Protein AF-A0A7J4RV31-F1 (afdb_monomer)

Radius of gyration: 12.03 Å; Cα contacts (8 Å, |Δi|>4): 90; chains: 1; bounding box: 30×24×28 Å

Secondary structure (DSSP, 8-state):
--S--GGG-EEEESSGGGGGGPPTTSEEEEES--SHHHHHHHHHHT--EE--S-GGGGGGGGT--

Foldseek 3Di:
DPPDDLCLDEQEEQALVSVVVRDPPYAYEHEQHPDPRRVVSCVVVVHHYDNDPDPCVCQVVVVHD

Nearest PDB structures (foldseek):
  5i7a-assembly1_A  TM=5.211E-01  e=1.442E+00  Mycobacterium tuberculosis
  3r0z-assembly1_A  TM=4.169E-01  e=8.921E-01  Salmonella enterica subsp. enterica serovar Typhimurium
  8zlv-assembly1_B  TM=4.381E-01  e=3.283E+00  Escherichia coli K-12
  5m1f-assembly1_A  TM=4.199E-01  e=2.031E+00  Thermus phage G20c
  4h27-assembly1_A  TM=4.334E-01  e=4.625E+00  Homo sapiens

Mean predicted aligned error: 3.01 Å

pLDDT: mean 94.37, std 5.72, range [58.62, 98.12]

Solvent-accessible surface area (backbone atoms only — not comparable to full-atom values): 4006 Å² total; per-residue (Å²): 132,96,80,75,55,46,70,77,42,71,39,75,36,44,49,55,72,46,63,75,68,43,56,81,73,35,44,57,38,40,41,45,49,84,49,70,65,22,50,51,44,38,58,74,68,70,46,57,71,44,85,53,92,56,75,74,76,52,30,71,83,72,78,46,134

Structure (mmCIF, N/CA/C/O backbone):
data_AF-A0A7J4RV31-F1
#
_entry.id   AF-A0A7J4RV31-F1
#
loop_
_atom_site.group_PDB
_atom_site.id
_atom_site.type_symbol
_atom_site.label_atom_id
_atom_site.label_alt_id
_atom_site.label_comp_id
_atom_site.label_asym_id
_atom_site.label_entity_id
_atom_site.label_seq_id
_atom_site.pdbx_PDB_ins_code
_atom_site.Cartn_x
_atom_site.Cartn_y
_atom_site.Cartn_z
_atom_site.occupancy
_atom_site.B_iso_or_equiv
_atom_site.auth_seq_id
_atom_site.auth_comp_id
_atom_site.auth_asym_id
_atom_site.auth_atom_id
_atom_site.pdbx_PDB_model_num
ATOM 1 N N . MET A 1 1 ? -10.238 16.165 16.303 1.00 58.62 1 MET A N 1
ATOM 2 C CA . MET A 1 1 ? -10.016 14.898 15.573 1.00 58.62 1 MET A CA 1
ATOM 3 C C . MET A 1 1 ? -11.305 14.557 14.847 1.00 58.62 1 MET A C 1
ATOM 5 O O . MET A 1 1 ? -12.358 14.779 15.428 1.00 58.62 1 MET A O 1
ATOM 9 N N . GLN A 1 2 ? -11.245 14.100 13.597 1.00 82.94 2 GLN A N 1
ATOM 10 C CA . GLN A 1 2 ? -12.411 13.917 12.717 1.00 82.94 2 GLN A CA 1
ATOM 11 C C . GLN A 1 2 ? -13.231 12.638 13.004 1.00 82.94 2 GLN A C 1
ATOM 13 O O . GLN A 1 2 ? -14.150 12.344 12.253 1.00 82.94 2 GLN A O 1
ATOM 18 N N . GLY A 1 3 ? -12.931 11.902 14.085 1.00 89.00 3 GLY A N 1
ATOM 19 C CA . GLY A 1 3 ? -13.667 10.690 14.472 1.00 89.00 3 GLY A CA 1
ATOM 20 C C . GLY A 1 3 ? -13.331 9.440 13.651 1.00 89.00 3 GLY A C 1
ATOM 21 O O . GLY A 1 3 ? -14.133 8.517 13.634 1.00 89.00 3 GLY A O 1
ATOM 22 N N . PHE A 1 4 ? -12.186 9.424 12.963 1.00 88.94 4 PHE A N 1
ATOM 23 C CA . PHE A 1 4 ? -11.677 8.239 12.270 1.00 88.94 4 PHE A CA 1
ATOM 24 C C . PHE A 1 4 ? -10.870 7.355 13.218 1.00 88.94 4 PHE A C 1
ATOM 26 O O . PHE A 1 4 ? -10.085 7.869 14.021 1.00 88.94 4 PHE A O 1
ATOM 33 N N . GLU A 1 5 ? -11.019 6.044 13.066 1.00 93.75 5 GLU A N 1
ATOM 34 C CA . GLU A 1 5 ? -10.200 5.035 13.731 1.00 93.75 5 GLU A CA 1
ATOM 35 C C . GLU A 1 5 ? -8.985 4.677 12.864 1.00 93.75 5 GLU A C 1
ATOM 37 O O . GLU A 1 5 ? -8.973 4.891 11.651 1.00 93.75 5 GLU A O 1
ATOM 42 N N . ALA A 1 6 ? -7.944 4.083 13.456 1.00 93.31 6 ALA A N 1
ATOM 43 C CA . ALA A 1 6 ? -6.745 3.702 12.700 1.00 93.31 6 ALA A CA 1
ATOM 44 C C . ALA A 1 6 ? -7.061 2.755 11.525 1.00 93.31 6 ALA A C 1
ATOM 46 O O . ALA A 1 6 ? -6.466 2.882 10.456 1.00 93.31 6 ALA A O 1
ATOM 47 N N . GLY A 1 7 ? -8.040 1.858 11.688 1.00 92.69 7 GLY A N 1
ATOM 48 C CA . GLY A 1 7 ? -8.488 0.941 10.635 1.00 92.69 7 GLY A CA 1
ATOM 49 C C . GLY A 1 7 ? -9.127 1.629 9.419 1.00 92.69 7 GLY A C 1
ATOM 50 O O . GLY A 1 7 ? -9.141 1.046 8.330 1.00 92.69 7 GLY A O 1
ATOM 51 N N . ASP A 1 8 ? -9.588 2.874 9.576 1.00 91.94 8 ASP A N 1
ATOM 52 C CA . ASP A 1 8 ? -10.131 3.694 8.486 1.00 91.94 8 ASP A CA 1
ATOM 53 C C . ASP A 1 8 ? -9.020 4.324 7.629 1.00 91.94 8 ASP A C 1
ATOM 55 O O . ASP A 1 8 ? -9.273 4.810 6.524 1.00 91.94 8 ASP A O 1
ATOM 59 N N . CYS A 1 9 ? -7.775 4.293 8.111 1.00 92.38 9 CYS A N 1
ATOM 60 C CA . CYS A 1 9 ? -6.616 4.870 7.447 1.00 92.38 9 CYS A CA 1
ATOM 61 C C . CYS A 1 9 ? -5.833 3.825 6.639 1.00 92.38 9 CYS A C 1
ATOM 63 O O . CYS A 1 9 ? -5.697 2.655 7.014 1.00 92.38 9 CYS A O 1
ATOM 65 N N . VAL A 1 10 ? -5.263 4.281 5.523 1.00 94.94 10 VAL A N 1
ATOM 66 C CA . VAL A 1 10 ? -4.305 3.513 4.722 1.00 94.94 10 VAL A CA 1
ATOM 67 C C . VAL A 1 10 ? -3.140 4.419 4.353 1.00 94.94 10 VAL A C 1
ATOM 69 O O . VAL A 1 10 ? -3.338 5.438 3.692 1.00 94.94 10 VAL A O 1
ATOM 72 N N . SER A 1 11 ? -1.931 4.035 4.754 1.00 95.94 11 SER A N 1
ATOM 73 C CA . SER A 1 11 ? -0.693 4.659 4.287 1.00 95.94 11 SER A CA 1
ATOM 74 C C . SER A 1 11 ? -0.273 4.042 2.951 1.00 95.94 11 SER A C 1
ATOM 76 O O . SER A 1 11 ? -0.399 2.834 2.743 1.00 95.94 11 SER A O 1
ATOM 78 N N . VAL A 1 12 ? 0.216 4.864 2.026 1.00 96.62 12 VAL A N 1
ATOM 79 C CA . VAL A 1 12 ? 0.685 4.421 0.706 1.00 96.62 12 VAL A CA 1
ATOM 80 C C . VAL A 1 12 ? 2.055 5.037 0.466 1.00 96.62 12 VAL A C 1
ATOM 82 O O . VAL A 1 12 ? 2.183 6.258 0.538 1.00 96.62 12 VAL A O 1
ATOM 85 N N . GLY A 1 13 ? 3.063 4.212 0.192 1.00 96.75 13 GLY A N 1
ATOM 86 C CA . GLY A 1 13 ? 4.442 4.672 0.004 1.00 96.75 13 GLY A CA 1
ATOM 87 C C . GLY A 1 13 ? 5.258 3.742 -0.884 1.00 96.75 13 GLY A C 1
ATOM 88 O O . GLY A 1 13 ? 4.882 2.590 -1.110 1.00 96.75 13 GLY A O 1
ATOM 89 N N . ASP A 1 14 ? 6.362 4.249 -1.417 1.00 97.00 14 ASP A N 1
ATOM 90 C CA . ASP A 1 14 ? 7.234 3.554 -2.371 1.00 97.00 14 ASP A CA 1
ATOM 91 C C . ASP A 1 14 ? 8.591 3.164 -1.764 1.00 97.00 14 ASP A C 1
ATOM 93 O O . ASP A 1 14 ? 9.351 2.386 -2.360 1.00 97.00 14 ASP A O 1
ATOM 97 N N . SER A 1 15 ? 8.889 3.662 -0.563 1.00 97.44 15 SER A N 1
ATOM 98 C CA . SER A 1 15 ? 10.134 3.411 0.152 1.00 97.44 15 SER A CA 1
ATOM 99 C C . SER A 1 15 ? 9.944 2.577 1.416 1.00 97.44 15 SER A C 1
ATOM 101 O O . SER A 1 15 ? 8.899 2.576 2.063 1.00 97.44 15 SER A O 1
ATOM 103 N N . GLU A 1 16 ? 11.004 1.879 1.807 1.00 97.06 16 GLU A N 1
ATOM 104 C CA . GLU A 1 16 ? 11.101 1.183 3.088 1.00 97.06 16 GLU A CA 1
ATOM 105 C C . GLU A 1 16 ? 10.917 2.127 4.286 1.00 97.06 16 GLU A C 1
ATOM 107 O O . GLU A 1 16 ? 10.408 1.710 5.324 1.00 97.06 16 GLU A O 1
ATOM 112 N N . MET A 1 17 ? 11.298 3.402 4.144 1.00 96.62 17 MET A N 1
ATOM 113 C CA . MET A 1 17 ? 11.155 4.405 5.201 1.00 96.62 17 MET A CA 1
ATOM 114 C C . MET A 1 17 ? 9.684 4.738 5.462 1.00 96.62 17 MET A C 1
ATOM 116 O O . MET A 1 17 ? 9.312 4.986 6.610 1.00 96.62 17 MET A O 1
ATOM 120 N N . ASP A 1 18 ? 8.833 4.663 4.438 1.00 96.56 18 ASP A N 1
ATOM 121 C CA . ASP A 1 18 ? 7.405 4.966 4.561 1.00 96.56 18 ASP A CA 1
ATOM 122 C C . ASP A 1 18 ? 6.670 3.967 5.457 1.00 96.56 18 ASP A C 1
ATOM 124 O O . ASP A 1 18 ? 5.663 4.330 6.062 1.00 96.56 18 ASP A O 1
ATOM 128 N N . LEU A 1 19 ? 7.189 2.743 5.630 1.00 95.81 19 LEU A N 1
ATOM 129 C CA . LEU A 1 19 ? 6.626 1.773 6.580 1.00 95.81 19 LEU A CA 1
ATOM 130 C C . LEU A 1 19 ? 6.530 2.354 7.995 1.00 95.81 19 LEU A C 1
ATOM 132 O O . LEU A 1 19 ? 5.578 2.070 8.715 1.00 95.81 19 LEU A O 1
ATOM 136 N N . SER A 1 20 ? 7.482 3.209 8.381 1.00 94.00 20 SER A N 1
ATOM 137 C CA . SER A 1 20 ? 7.469 3.870 9.693 1.00 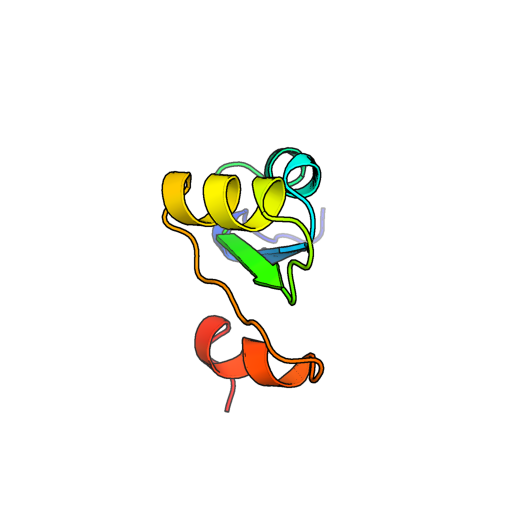94.00 20 SER A CA 1
ATOM 138 C C . SER A 1 20 ? 6.344 4.899 9.854 1.00 94.00 20 SER A C 1
ATOM 140 O O . SER A 1 20 ? 5.997 5.254 10.977 1.00 94.00 20 SER A O 1
ATOM 142 N N . MET A 1 21 ? 5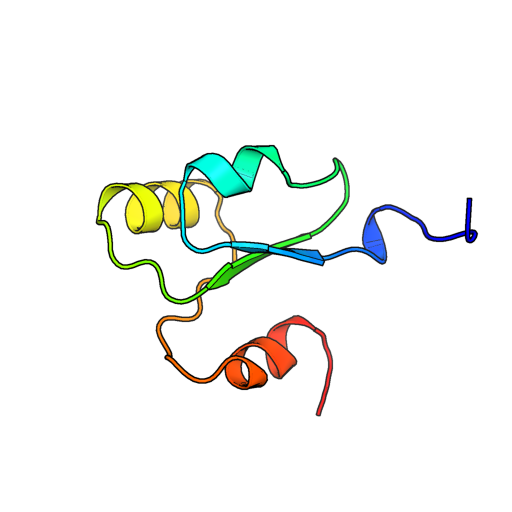.752 5.354 8.745 1.00 91.50 21 MET A N 1
ATOM 143 C CA . MET A 1 21 ? 4.635 6.301 8.720 1.00 91.50 21 MET A CA 1
ATOM 144 C C . MET A 1 21 ? 3.271 5.607 8.830 1.00 91.50 21 MET A C 1
ATOM 146 O O . MET A 1 21 ? 2.234 6.274 8.822 1.00 91.50 21 MET A O 1
ATOM 150 N N . GLN A 1 22 ? 3.234 4.273 8.899 1.00 94.56 22 GLN A N 1
ATOM 151 C CA . GLN A 1 22 ? 2.003 3.544 9.169 1.00 94.56 22 GLN A CA 1
ATOM 152 C C . GLN A 1 22 ? 1.534 3.834 10.598 1.00 94.56 22 GLN A C 1
ATOM 154 O O . GLN A 1 22 ? 2.242 3.574 11.568 1.00 94.56 22 GLN A O 1
ATOM 159 N N . VAL A 1 23 ? 0.307 4.337 10.732 1.00 92.31 23 VAL A N 1
ATOM 160 C CA . VAL A 1 23 ? -0.345 4.449 12.041 1.00 92.31 23 VAL A CA 1
ATOM 161 C C . VAL A 1 23 ? -0.601 3.039 12.577 1.00 92.31 23 VAL A C 1
ATOM 163 O O . VAL A 1 23 ? -1.114 2.184 11.852 1.00 92.31 23 VAL A O 1
ATOM 166 N N . GLU A 1 24 ? -0.260 2.773 13.834 1.00 93.38 24 GLU A N 1
ATOM 167 C CA . GLU A 1 24 ? -0.524 1.471 14.450 1.00 93.38 24 GLU A CA 1
ATOM 168 C C . GLU A 1 24 ? -2.020 1.108 14.355 1.00 93.38 24 GLU A C 1
ATOM 170 O O . GLU A 1 24 ? -2.889 1.933 14.629 1.00 93.38 24 GLU A O 1
ATOM 175 N N . GLY A 1 25 ? -2.326 -0.114 13.904 1.00 93.81 25 GLY A N 1
ATOM 176 C CA . GLY A 1 25 ? -3.700 -0.571 13.650 1.00 93.81 25 GLY A CA 1
ATOM 177 C C . GLY A 1 25 ? -4.294 -0.159 12.294 1.00 93.81 25 GLY A C 1
ATOM 178 O O . GLY A 1 25 ? -5.388 -0.607 11.953 1.00 93.81 25 GLY A O 1
ATOM 179 N N . SER A 1 26 ? -3.583 0.647 11.500 1.00 95.31 26 SER A N 1
ATOM 180 C CA . SER A 1 26 ? -3.953 0.974 10.115 1.00 95.31 26 SER A CA 1
ATOM 181 C C . SER A 1 26 ? -3.366 -0.018 9.107 1.00 95.31 26 SER A C 1
ATOM 183 O O . SER A 1 26 ? -2.654 -0.956 9.473 1.00 95.31 26 SER A O 1
ATOM 185 N N . ARG A 1 27 ? -3.642 0.184 7.814 1.00 95.38 27 ARG A N 1
ATOM 186 C CA . ARG A 1 27 ? -3.066 -0.614 6.717 1.00 95.38 27 ARG A CA 1
ATOM 187 C C . ARG A 1 27 ? -1.961 0.155 5.992 1.00 95.38 27 ARG A C 1
ATOM 189 O O . ARG A 1 27 ? -1.959 1.383 5.982 1.00 95.38 27 ARG A O 1
ATOM 196 N N . PHE A 1 28 ? -1.079 -0.571 5.309 1.00 97.69 28 PHE A N 1
ATOM 197 C CA . PHE A 1 28 ? -0.082 0.006 4.408 1.00 97.69 28 PHE A CA 1
ATOM 198 C C . PHE A 1 28 ? -0.125 -0.683 3.037 1.00 97.69 28 PHE A C 1
ATOM 200 O O . PHE A 1 28 ? -0.294 -1.901 2.963 1.00 97.69 28 PHE A O 1
ATOM 207 N N . ILE A 1 29 ? 0.032 0.086 1.956 1.00 97.81 29 ILE A N 1
ATOM 208 C CA . ILE A 1 29 ? 0.182 -0.421 0.584 1.00 97.81 29 ILE A CA 1
ATOM 209 C C . ILE A 1 29 ? 1.510 0.079 0.014 1.00 97.81 29 ILE A C 1
ATOM 211 O O . ILE A 1 29 ? 1.721 1.284 -0.129 1.00 97.81 29 ILE A O 1
ATOM 215 N N . GLY A 1 30 ? 2.382 -0.854 -0.366 1.00 97.88 30 GLY A N 1
ATOM 216 C CA . GLY A 1 30 ? 3.578 -0.540 -1.138 1.00 97.88 30 GLY A CA 1
ATOM 217 C C . GLY A 1 30 ? 3.187 -0.169 -2.565 1.00 97.88 30 GLY A C 1
ATOM 218 O O . GLY A 1 30 ? 2.559 -0.968 -3.262 1.00 97.88 30 GLY A O 1
ATOM 219 N N . PHE A 1 31 ? 3.546 1.023 -3.027 1.00 98.12 31 PHE A N 1
ATOM 220 C CA . PHE A 1 31 ? 3.168 1.504 -4.352 1.00 98.12 31 PHE A CA 1
ATOM 221 C C . PHE A 1 31 ? 4.393 1.810 -5.207 1.00 98.12 31 PHE A C 1
ATOM 223 O O . PHE A 1 31 ? 5.212 2.655 -4.880 1.00 98.12 31 PHE A O 1
ATOM 230 N N . ASN A 1 32 ? 4.498 1.103 -6.326 1.00 97.25 32 ASN A N 1
ATOM 231 C CA . ASN A 1 32 ? 5.536 1.216 -7.339 1.00 97.25 32 ASN A CA 1
ATOM 232 C C . ASN A 1 32 ? 6.983 1.298 -6.788 1.00 97.25 32 ASN A C 1
ATOM 234 O O . ASN A 1 32 ? 7.749 2.159 -7.234 1.00 97.25 32 ASN A O 1
ATOM 238 N N . PRO A 1 33 ? 7.401 0.418 -5.848 1.00 97.31 33 PRO A N 1
ATOM 239 C CA . PRO A 1 33 ? 8.763 0.449 -5.330 1.00 97.31 33 PRO A CA 1
ATOM 240 C C . PRO A 1 33 ? 9.770 0.138 -6.436 1.00 97.31 33 PRO A C 1
ATOM 242 O O . PRO A 1 33 ? 9.694 -0.889 -7.117 1.00 97.31 33 PRO A O 1
ATOM 245 N N . THR A 1 34 ? 10.763 1.007 -6.585 1.00 96.25 34 THR A N 1
ATOM 246 C CA . THR A 1 34 ? 11.814 0.841 -7.600 1.00 96.25 34 THR A CA 1
ATOM 247 C C . THR A 1 34 ? 13.073 0.186 -7.040 1.00 96.25 34 THR A C 1
ATOM 249 O O . THR A 1 34 ? 13.766 -0.528 -7.766 1.00 96.25 34 THR A O 1
ATOM 252 N N . ARG A 1 35 ? 13.355 0.380 -5.747 1.00 97.25 35 ARG A N 1
ATOM 253 C CA . ARG A 1 35 ? 14.546 -0.141 -5.066 1.00 97.25 35 ARG A CA 1
ATOM 254 C C . ARG A 1 35 ? 14.310 -1.556 -4.542 1.00 97.25 35 ARG A C 1
ATOM 256 O O . ARG A 1 35 ? 13.248 -1.853 -4.001 1.00 97.25 35 ARG A O 1
ATOM 263 N N . GLU A 1 36 ? 15.327 -2.410 -4.642 1.00 97.56 36 GLU A N 1
ATOM 264 C CA . GLU A 1 36 ? 15.279 -3.771 -4.081 1.00 97.56 36 GLU A CA 1
ATOM 265 C C . GLU A 1 36 ? 15.142 -3.779 -2.552 1.00 97.56 36 GLU A C 1
ATOM 267 O O . GLU A 1 36 ? 14.510 -4.683 -2.004 1.00 97.56 36 GLU A O 1
ATOM 272 N N . SER A 1 37 ? 15.665 -2.755 -1.863 1.00 97.56 37 SER A N 1
ATOM 273 C CA . SER A 1 37 ? 15.480 -2.588 -0.417 1.00 97.56 37 SER A CA 1
ATOM 274 C C . SER A 1 37 ? 14.003 -2.422 -0.058 1.00 97.56 37 SER A C 1
ATOM 276 O O . SER A 1 37 ? 13.499 -3.175 0.772 1.00 97.56 37 SER A O 1
ATOM 278 N N . SER A 1 38 ? 13.283 -1.529 -0.746 1.00 98.00 38 SER A N 1
ATOM 279 C CA . SER A 1 38 ? 11.838 -1.339 -0.570 1.00 98.00 38 SER A CA 1
ATOM 280 C C . SER A 1 38 ? 11.056 -2.612 -0.878 1.00 98.00 38 SER A C 1
ATOM 282 O O . SER A 1 38 ? 10.217 -3.025 -0.083 1.00 9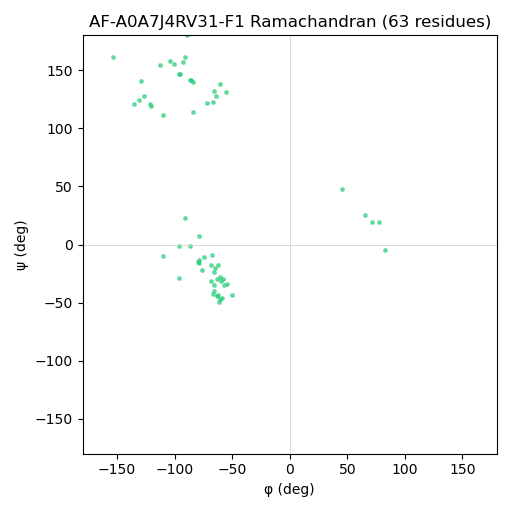8.00 38 SER A O 1
ATOM 284 N N . LYS A 1 39 ? 11.354 -3.283 -2.001 1.00 97.62 39 LYS A N 1
ATOM 285 C CA . LYS A 1 39 ? 10.678 -4.538 -2.379 1.00 97.62 39 LYS A CA 1
ATOM 286 C C . LYS A 1 39 ? 10.854 -5.619 -1.311 1.00 97.62 39 LYS A C 1
ATOM 288 O O . LYS A 1 39 ? 9.879 -6.261 -0.926 1.00 97.62 39 LYS A O 1
ATOM 293 N N . SER A 1 40 ? 12.078 -5.788 -0.811 1.00 97.94 40 SER A N 1
ATOM 294 C CA . SER A 1 40 ? 12.398 -6.768 0.232 1.00 97.94 40 SER A CA 1
ATOM 295 C C . SER A 1 40 ? 11.731 -6.420 1.563 1.00 97.94 40 SER A C 1
ATOM 297 O O . SER A 1 40 ? 11.171 -7.299 2.214 1.00 97.94 40 SER A O 1
ATOM 299 N N . ALA A 1 41 ? 11.739 -5.140 1.949 1.00 98.06 41 ALA A N 1
ATOM 300 C CA . ALA A 1 41 ? 11.090 -4.663 3.167 1.00 98.06 41 ALA A CA 1
ATOM 301 C C . ALA A 1 41 ? 9.570 -4.873 3.122 1.00 98.06 41 ALA A C 1
ATOM 303 O O . ALA A 1 41 ? 8.990 -5.378 4.079 1.00 98.06 41 ALA A O 1
ATOM 304 N N . PHE A 1 42 ? 8.927 -4.562 1.995 1.00 97.88 42 PHE A N 1
ATOM 305 C CA . PHE A 1 42 ? 7.490 -4.773 1.818 1.00 97.88 42 PHE A CA 1
ATOM 306 C C . PHE A 1 42 ? 7.118 -6.260 1.827 1.00 97.88 42 PHE A C 1
ATOM 308 O O . PHE A 1 42 ? 6.129 -6.637 2.455 1.00 97.88 42 PHE A O 1
ATOM 315 N N . ALA A 1 43 ? 7.929 -7.116 1.197 1.00 96.75 43 ALA A N 1
ATOM 316 C CA . ALA A 1 43 ? 7.740 -8.564 1.251 1.00 96.75 43 ALA A CA 1
ATOM 317 C C . ALA A 1 43 ? 7.871 -9.106 2.685 1.00 96.75 43 ALA A C 1
ATOM 319 O O . ALA A 1 43 ? 7.038 -9.899 3.117 1.00 96.75 43 ALA A O 1
ATOM 320 N N . ALA A 1 44 ? 8.872 -8.642 3.441 1.00 97.75 44 ALA A N 1
ATOM 321 C CA . ALA A 1 44 ? 9.067 -9.021 4.840 1.00 97.75 44 ALA A CA 1
ATOM 322 C C . ALA A 1 44 ? 7.933 -8.525 5.754 1.00 97.75 44 ALA A C 1
ATOM 324 O O . ALA A 1 44 ? 7.553 -9.222 6.691 1.00 97.75 44 ALA A O 1
ATOM 325 N N . ALA A 1 45 ? 7.369 -7.350 5.462 1.00 96.56 45 ALA A N 1
ATOM 326 C CA . ALA A 1 45 ? 6.217 -6.800 6.173 1.00 96.56 45 ALA A CA 1
ATOM 327 C C . ALA A 1 45 ? 4.888 -7.496 5.816 1.00 96.56 45 ALA A C 1
ATOM 329 O O . ALA A 1 45 ? 3.882 -7.262 6.482 1.00 96.56 45 ALA A O 1
ATOM 330 N N . GLY A 1 46 ? 4.858 -8.342 4.778 1.00 96.38 46 GL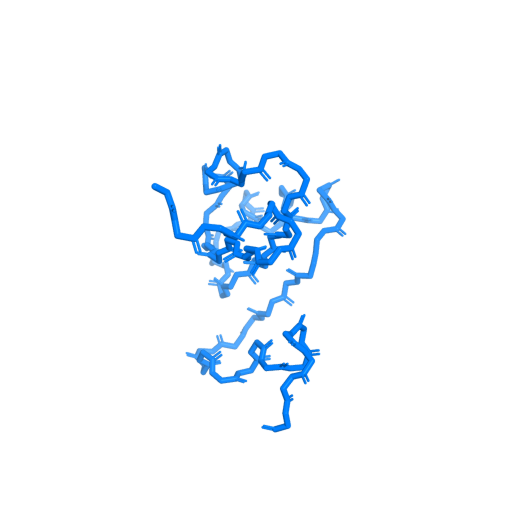Y A N 1
ATOM 331 C CA . GLY A 1 46 ? 3.657 -9.079 4.375 1.00 96.38 46 GLY A CA 1
ATOM 332 C C . GLY A 1 46 ? 2.524 -8.184 3.866 1.00 96.38 46 GLY A C 1
ATOM 333 O O . GLY A 1 46 ? 1.354 -8.554 3.963 1.00 96.38 46 GLY A O 1
ATOM 334 N N . ILE A 1 47 ? 2.856 -7.000 3.348 1.00 95.62 47 ILE A N 1
ATOM 335 C CA . ILE A 1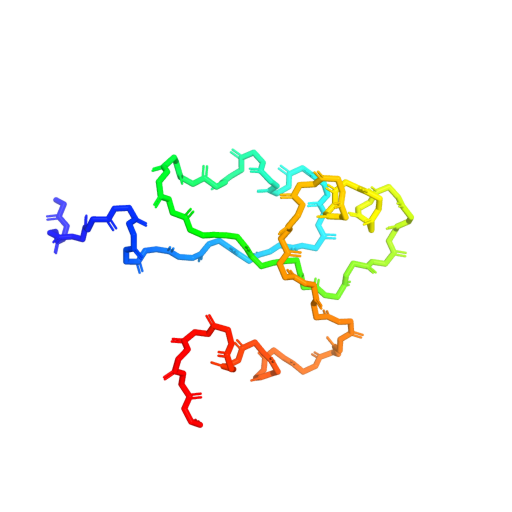 47 ? 1.877 -6.018 2.873 1.00 95.62 47 ILE A CA 1
ATOM 336 C C . ILE A 1 47 ? 1.595 -6.170 1.370 1.00 95.62 47 ILE A C 1
ATOM 338 O O . ILE A 1 47 ? 2.440 -6.666 0.619 1.00 95.62 47 ILE A O 1
ATOM 342 N N . PRO A 1 48 ? 0.432 -5.704 0.883 1.00 96.75 48 PRO A N 1
ATOM 343 C CA . PRO A 1 48 ? 0.179 -5.602 -0.547 1.00 96.75 48 PRO A CA 1
ATOM 344 C C . PRO A 1 48 ? 1.174 -4.668 -1.243 1.00 96.75 48 PRO A C 1
ATOM 346 O O . PRO A 1 48 ? 1.452 -3.572 -0.753 1.00 96.75 48 PRO A O 1
ATOM 349 N N . VAL A 1 49 ? 1.654 -5.078 -2.421 1.00 97.69 49 VAL A N 1
ATOM 350 C CA . VAL A 1 49 ? 2.532 -4.267 -3.272 1.00 97.69 49 VAL A CA 1
ATOM 351 C C . VAL A 1 49 ? 1.951 -4.173 -4.678 1.00 97.69 49 VAL A C 1
ATOM 353 O O . VAL A 1 49 ? 1.655 -5.188 -5.304 1.00 97.69 49 VAL A O 1
ATOM 356 N N . VAL A 1 50 ? 1.821 -2.951 -5.185 1.00 97.50 50 VAL A N 1
ATOM 357 C CA . VAL A 1 50 ? 1.352 -2.655 -6.543 1.00 97.50 50 VAL A CA 1
ATOM 358 C C . VAL A 1 50 ? 2.522 -2.114 -7.352 1.00 97.50 50 VAL A C 1
ATOM 360 O O . VAL A 1 50 ? 2.984 -1.015 -7.085 1.00 97.50 50 VAL A O 1
ATOM 363 N N . SER A 1 51 ? 3.013 -2.851 -8.349 1.00 95.38 51 SER A N 1
ATOM 364 C CA . SER A 1 51 ? 4.171 -2.442 -9.174 1.00 95.38 51 SER A CA 1
ATOM 365 C C . SER A 1 51 ? 3.795 -1.655 -10.439 1.00 95.38 51 SER A C 1
ATOM 367 O O . SER A 1 51 ? 4.542 -1.642 -11.415 1.00 95.38 51 SER A O 1
ATOM 369 N N . GLU A 1 52 ? 2.624 -1.019 -10.452 1.00 92.75 52 GLU A N 1
ATOM 370 C CA . GLU A 1 52 ? 2.127 -0.250 -11.594 1.00 92.75 52 GLU A CA 1
ATOM 371 C C . GLU A 1 52 ? 2.333 1.256 -11.409 1.00 92.75 52 GLU A C 1
ATOM 373 O O . GLU A 1 52 ? 2.361 1.765 -10.295 1.00 92.75 52 GLU A O 1
ATOM 378 N N . LYS A 1 53 ? 2.4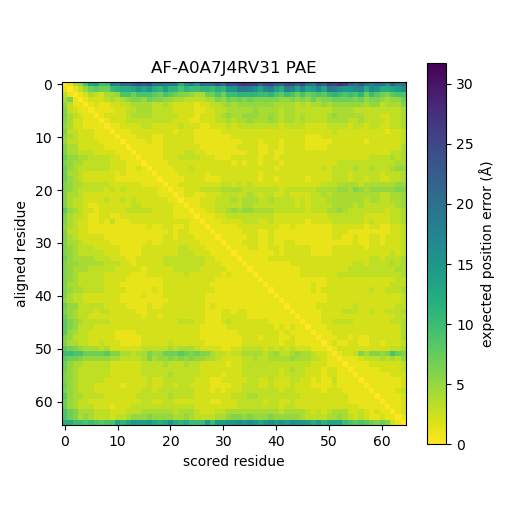05 2.003 -12.518 1.00 93.38 53 LYS A N 1
ATOM 379 C CA . LYS A 1 53 ? 2.468 3.476 -12.476 1.00 93.38 53 LYS A CA 1
ATOM 380 C C . LYS A 1 53 ? 1.118 4.131 -12.179 1.00 93.38 53 LYS A C 1
ATOM 382 O O . LYS A 1 53 ? 1.076 5.291 -11.779 1.00 93.38 53 LYS A O 1
ATOM 387 N N . ASN A 1 54 ? 0.017 3.427 -12.434 1.00 95.94 54 ASN A N 1
ATOM 388 C CA . ASN A 1 54 ? -1.321 3.972 -12.260 1.00 95.94 54 ASN A CA 1
ATOM 389 C C . ASN A 1 54 ? -1.759 3.841 -10.798 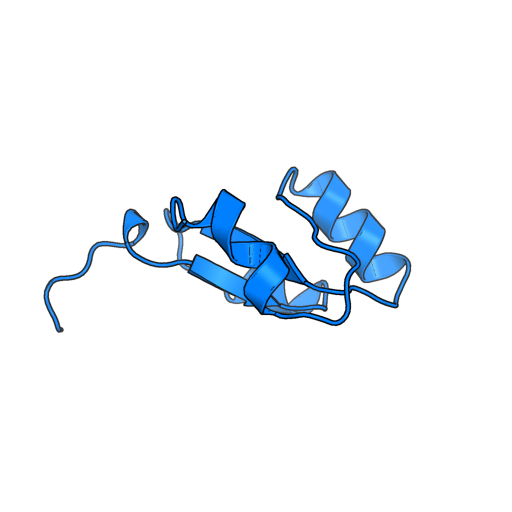1.00 95.94 54 ASN A C 1
ATOM 391 O O . ASN A 1 54 ? -1.978 2.734 -10.314 1.00 95.94 54 ASN A O 1
ATOM 395 N N . LEU A 1 55 ? -1.939 4.969 -10.103 1.00 94.50 55 LEU A N 1
ATOM 396 C CA . LEU A 1 55 ? -2.386 4.965 -8.706 1.00 94.50 55 LEU A CA 1
ATOM 397 C C . LEU A 1 55 ? -3.758 4.305 -8.534 1.00 94.50 55 LEU A C 1
ATOM 399 O O . LEU A 1 55 ? -4.025 3.713 -7.495 1.00 94.50 55 LEU A O 1
ATOM 403 N N . LEU A 1 56 ? -4.620 4.335 -9.554 1.00 95.62 56 LEU A N 1
ATOM 404 C CA . LEU A 1 56 ? -5.933 3.687 -9.487 1.00 95.62 56 LEU A CA 1
ATOM 405 C C . LEU A 1 56 ? -5.842 2.167 -9.305 1.00 95.62 56 LEU A C 1
ATOM 407 O O . LEU A 1 56 ? -6.809 1.560 -8.850 1.00 95.62 56 LEU A O 1
ATOM 411 N N . SER A 1 57 ? -4.689 1.559 -9.581 1.00 96.31 57 SER A N 1
ATOM 412 C CA . SER A 1 57 ? -4.462 0.130 -9.371 1.00 96.31 57 SER A CA 1
ATOM 413 C C . SER A 1 57 ? -4.452 -0.267 -7.887 1.00 96.31 57 SER A C 1
ATOM 415 O O . SER A 1 57 ? -4.525 -1.454 -7.581 1.00 96.31 57 SER A O 1
ATOM 417 N N . ILE A 1 58 ? -4.464 0.692 -6.945 1.00 96.50 58 ILE A N 1
ATOM 418 C CA . ILE A 1 58 ? -4.646 0.398 -5.510 1.00 96.50 58 ILE A CA 1
ATOM 419 C C . ILE A 1 58 ? -6.113 0.158 -5.113 1.00 96.50 58 ILE A C 1
ATOM 421 O O . ILE A 1 58 ? -6.374 -0.360 -4.028 1.00 96.50 58 ILE A O 1
ATOM 425 N N . LYS A 1 59 ? -7.089 0.518 -5.959 1.00 95.88 59 LYS A N 1
ATOM 426 C CA . LYS A 1 59 ? -8.529 0.430 -5.642 1.00 95.88 59 LYS A CA 1
ATOM 427 C C . LYS A 1 59 ? -8.989 -0.930 -5.091 1.00 95.88 59 LYS A C 1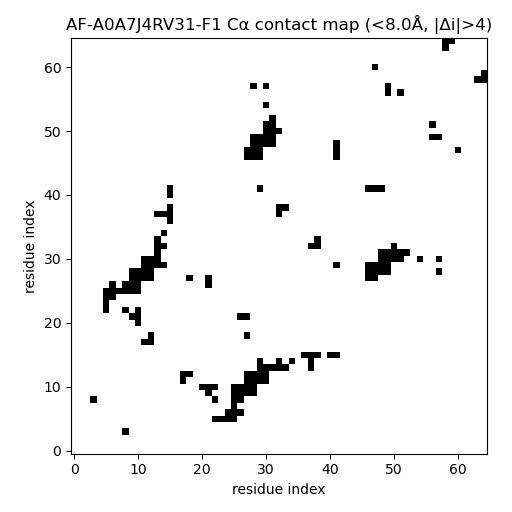
ATOM 429 O O . LYS A 1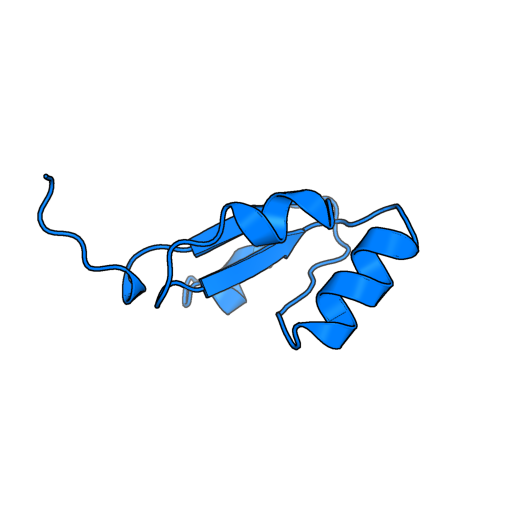 59 ? -9.717 -0.910 -4.094 1.00 95.88 59 LYS A O 1
ATOM 434 N N . PRO A 1 60 ? -8.566 -2.088 -5.645 1.00 94.19 60 PRO A N 1
ATOM 435 C CA . PRO A 1 60 ? -8.993 -3.390 -5.130 1.00 94.19 60 PRO A CA 1
ATOM 436 C C . PRO A 1 60 ? -8.598 -3.611 -3.665 1.00 94.19 60 PRO A C 1
ATOM 438 O O . PRO A 1 60 ? -9.335 -4.237 -2.911 1.00 94.19 60 PRO A O 1
ATOM 441 N N . TYR A 1 61 ? -7.474 -3.033 -3.236 1.00 93.88 61 TYR A N 1
ATOM 442 C CA . TYR A 1 61 ? -6.976 -3.112 -1.859 1.00 93.88 61 TYR A CA 1
ATOM 443 C C . TYR A 1 61 ? -7.705 -2.153 -0.905 1.00 93.88 61 TYR A C 1
ATOM 445 O O . TYR A 1 61 ? -7.641 -2.307 0.316 1.00 93.88 61 TYR A O 1
ATOM 453 N N . LEU A 1 62 ? -8.428 -1.174 -1.452 1.00 93.75 62 LEU A N 1
ATOM 454 C CA . LEU A 1 62 ? -9.258 -0.231 -0.705 1.00 93.75 62 LEU A CA 1
ATOM 455 C C . LEU A 1 62 ? -10.736 -0.650 -0.646 1.00 93.75 62 LEU A C 1
ATOM 457 O O . LEU A 1 62 ? -11.530 0.048 -0.024 1.00 93.75 62 LEU A O 1
ATOM 461 N N . GLY A 1 63 ? -11.123 -1.764 -1.279 1.00 91.62 63 GLY A N 1
ATOM 462 C CA . GLY A 1 63 ? -12.531 -2.165 -1.397 1.00 91.62 63 GLY A CA 1
ATOM 463 C C . GLY A 1 63 ? -13.340 -1.283 -2.358 1.00 91.62 63 GLY A C 1
ATOM 464 O O . GLY A 1 63 ? -14.568 -1.253 -2.287 1.00 91.62 63 GLY A O 1
ATOM 465 N N . LEU A 1 64 ? -12.662 -0.553 -3.249 1.00 90.38 64 LEU A N 1
ATOM 466 C CA . LEU A 1 64 ? -13.276 0.332 -4.237 1.00 90.38 64 LEU A CA 1
ATOM 467 C C . LEU A 1 64 ? -13.436 -0.385 -5.584 1.00 90.38 64 LEU A C 1
ATOM 469 O O . LEU A 1 64 ? -12.597 -1.204 -5.961 1.00 90.38 64 LEU A O 1
ATOM 473 N N . LYS A 1 65 ? -14.512 -0.048 -6.307 1.00 76.50 65 LYS A N 1
ATOM 474 C CA . LYS A 1 65 ? -14.788 -0.535 -7.669 1.00 76.50 65 LYS A CA 1
ATOM 475 C C . LYS A 1 65 ? -14.102 0.317 -8.744 1.00 76.50 65 LYS A C 1
ATOM 477 O O . LYS A 1 65 ? -13.912 1.549 -8.559 1.00 76.50 65 LYS A O 1
#

Sequence (65 aa):
MQGFEAGDCVSVGDSEMDLSMQVEGSRFIGFNPTRESSKSAFAAAGIPVVSEKNLLSIKPYLGLK